Protein AF-A0A3B8NWF1-F1 (afdb_monomer_lite)

pLDDT: mean 75.85, std 23.19, range [28.47, 96.19]

Sequence (106 aa):
MINVRDFGAIGNGISDDTDALQKALNLGGHITVPAGTYLTGTLYLQSNTCLELEAGAVLLGTTDKSRYNADDFCPQKTVCSLSNTSAAPICWLPSGKRTLPFAAMV

Foldseek 3Di:
DAELVVLPFPQAQPDASANSQQVSQVVAAEYEYEAGEHEYADHDHDPNHDYHYDVNYHDHYDPDPVSYDDQPPDVVSPDCPPDPDDDDPDDDDDDDDDDDDDDDDD

Structure (mmCIF, N/CA/C/O backbone):
data_AF-A0A3B8NWF1-F1
#
_entry.id   AF-A0A3B8NWF1-F1
#
loop_
_atom_site.group_PDB
_atom_site.id
_atom_site.type_symbol
_atom_site.label_atom_id
_atom_site.label_alt_id
_atom_site.label_comp_id
_atom_site.label_asym_id
_atom_site.label_entity_id
_atom_site.label_seq_id
_atom_site.pdbx_PDB_ins_code
_atom_site.Cartn_x
_atom_site.Cartn_y
_atom_site.Cartn_z
_atom_site.occupancy
_atom_site.B_iso_or_equiv
_atom_site.auth_seq_id
_atom_site.auth_comp_id
_atom_site.auth_asym_id
_atom_site.auth_atom_id
_atom_site.pdbx_PDB_model_num
ATOM 1 N N . MET A 1 1 ? -14.294 0.937 9.076 1.00 77.12 1 MET A N 1
ATOM 2 C CA . MET A 1 1 ? -13.556 -0.033 8.249 1.00 77.12 1 MET A CA 1
ATOM 3 C C . MET A 1 1 ? -13.397 0.616 6.888 1.00 77.12 1 MET A C 1
ATOM 5 O O . MET A 1 1 ? -14.397 1.063 6.342 1.00 77.12 1 MET A O 1
ATOM 9 N N . ILE A 1 2 ? -12.163 0.830 6.450 1.00 89.69 2 ILE A N 1
ATOM 10 C CA . ILE A 1 2 ? -11.812 1.635 5.276 1.00 89.69 2 ILE A CA 1
ATOM 11 C C . ILE A 1 2 ? -11.279 0.675 4.215 1.00 89.69 2 ILE A C 1
ATOM 13 O O . ILE A 1 2 ? -10.275 0.011 4.459 1.00 89.69 2 ILE A O 1
ATOM 17 N N . ASN A 1 3 ? -11.941 0.566 3.063 1.00 93.00 3 ASN A N 1
ATOM 18 C CA . ASN A 1 3 ? -11.486 -0.332 2.005 1.00 93.00 3 ASN A CA 1
ATOM 19 C C . ASN A 1 3 ? -10.476 0.381 1.103 1.00 93.00 3 ASN A C 1
ATOM 21 O O . ASN A 1 3 ? -10.721 1.488 0.636 1.00 93.00 3 ASN A O 1
ATOM 25 N N . VAL A 1 4 ? -9.347 -0.264 0.815 1.00 92.81 4 VAL A N 1
ATOM 26 C CA . VAL A 1 4 ? -8.302 0.309 -0.052 1.00 92.81 4 VAL A CA 1
ATOM 27 C C . VAL A 1 4 ? -8.753 0.513 -1.505 1.00 92.81 4 VAL A C 1
ATOM 29 O O . VAL A 1 4 ? -8.215 1.379 -2.194 1.00 92.81 4 VAL A O 1
ATOM 32 N N . ARG A 1 5 ? -9.772 -0.221 -1.975 1.00 91.56 5 ARG A N 1
ATOM 33 C CA . ARG A 1 5 ? -10.337 -0.054 -3.326 1.00 91.56 5 ARG A CA 1
ATOM 34 C C . ARG A 1 5 ? -11.045 1.282 -3.510 1.00 91.56 5 ARG A C 1
ATOM 36 O O . ARG A 1 5 ? -11.009 1.829 -4.609 1.00 91.56 5 ARG A O 1
ATOM 43 N N . ASP A 1 6 ? -11.586 1.855 -2.436 1.00 92.94 6 ASP A N 1
ATOM 44 C CA . ASP A 1 6 ? -12.213 3.182 -2.470 1.00 92.94 6 ASP A CA 1
ATOM 45 C C . ASP A 1 6 ? -11.183 4.297 -2.735 1.00 92.94 6 ASP A C 1
ATOM 47 O O . ASP A 1 6 ? -11.532 5.384 -3.190 1.00 92.94 6 ASP A O 1
ATOM 51 N N . PHE A 1 7 ? -9.893 4.014 -2.506 1.00 92.69 7 PHE A N 1
ATOM 52 C CA . PHE A 1 7 ? -8.773 4.931 -2.747 1.00 92.69 7 PHE A CA 1
ATOM 53 C C . PHE A 1 7 ? -8.090 4.707 -4.100 1.00 92.69 7 PHE A C 1
ATOM 55 O O . PHE A 1 7 ? -7.107 5.387 -4.404 1.00 92.69 7 PHE A O 1
ATOM 62 N N . GLY A 1 8 ? -8.613 3.785 -4.915 1.00 91.88 8 GLY A N 1
ATOM 63 C CA . GLY A 1 8 ? -8.100 3.478 -6.249 1.00 91.88 8 GLY A CA 1
ATOM 64 C C . GLY A 1 8 ? -7.095 2.328 -6.305 1.00 91.88 8 GLY A C 1
ATOM 65 O O . GLY A 1 8 ? -6.402 2.209 -7.310 1.00 91.88 8 GLY A O 1
ATOM 66 N N . ALA A 1 9 ? -7.004 1.486 -5.268 1.00 92.56 9 ALA A N 1
ATOM 67 C CA . ALA A 1 9 ? -6.181 0.278 -5.328 1.00 92.56 9 ALA A CA 1
ATOM 68 C C . ALA A 1 9 ? -6.819 -0.759 -6.271 1.00 92.56 9 ALA A C 1
ATOM 70 O O . ALA A 1 9 ? -7.967 -1.165 -6.068 1.00 92.56 9 ALA A O 1
ATOM 71 N N . ILE A 1 10 ? -6.079 -1.195 -7.291 1.00 93.31 10 ILE A N 1
ATOM 72 C CA . ILE A 1 10 ? -6.566 -2.113 -8.328 1.00 93.31 10 ILE A CA 1
ATOM 73 C C . ILE A 1 10 ? -6.349 -3.568 -7.905 1.00 93.31 10 ILE A C 1
ATOM 75 O O . ILE A 1 10 ? -7.246 -4.396 -8.075 1.00 93.31 10 ILE A O 1
ATOM 79 N N . GLY A 1 11 ? -5.181 -3.895 -7.341 1.00 92.44 11 GLY A N 1
ATOM 80 C CA . GLY A 1 11 ? -4.885 -5.253 -6.884 1.00 92.44 11 GLY A CA 1
ATOM 81 C C . GLY A 1 11 ? -4.635 -6.257 -8.018 1.00 92.44 11 GLY A C 1
ATOM 82 O O . GLY A 1 11 ? -4.976 -7.435 -7.884 1.00 92.44 11 GLY A O 1
ATOM 83 N N . ASN A 1 12 ? -4.060 -5.807 -9.141 1.00 92.31 12 ASN A N 1
ATOM 84 C CA . ASN A 1 12 ? -3.733 -6.642 -10.309 1.00 92.31 12 ASN A CA 1
ATOM 85 C C . ASN A 1 12 ? -2.268 -7.134 -10.358 1.00 92.31 12 ASN A C 1
ATOM 87 O O . ASN A 1 12 ? -1.907 -7.867 -11.275 1.00 92.31 12 ASN A O 1
ATOM 91 N N . GLY A 1 13 ? -1.419 -6.716 -9.417 1.00 90.56 13 GLY A N 1
ATOM 92 C CA . GLY A 1 13 ? 0.004 -7.060 -9.331 1.00 90.56 13 GLY A CA 1
ATOM 93 C C . GLY A 1 13 ? 0.904 -6.356 -10.351 1.00 90.56 13 GLY A C 1
ATOM 94 O O . GLY A 1 13 ? 2.088 -6.670 -10.418 1.00 90.56 13 GLY A O 1
ATOM 95 N N . ILE A 1 14 ? 0.354 -5.432 -11.145 1.00 91.56 14 ILE A N 1
ATOM 96 C CA . ILE A 1 14 ? 1.060 -4.701 -12.212 1.00 91.56 14 ILE A CA 1
ATOM 97 C C . ILE A 1 14 ? 1.005 -3.189 -11.962 1.00 91.56 14 ILE A C 1
ATOM 99 O O . ILE A 1 14 ? 1.974 -2.483 -12.216 1.00 91.56 14 ILE A O 1
ATOM 103 N N . SER A 1 15 ? -0.137 -2.686 -11.493 1.00 91.31 15 SER A N 1
ATOM 104 C CA . SER A 1 15 ? -0.338 -1.277 -11.172 1.00 91.31 15 SER A CA 1
ATOM 105 C C . SER A 1 15 ? 0.276 -0.954 -9.820 1.00 91.31 15 SER A C 1
ATOM 107 O O . SER A 1 15 ? 0.034 -1.673 -8.855 1.00 91.31 15 SER A O 1
ATOM 109 N N . ASP A 1 16 ? 1.006 0.157 -9.739 1.00 92.00 16 ASP A N 1
ATOM 110 C CA . ASP A 1 16 ? 1.501 0.678 -8.469 1.00 92.00 16 ASP A CA 1
ATOM 111 C C . ASP A 1 16 ? 0.325 1.136 -7.593 1.00 92.00 16 ASP A C 1
ATOM 113 O O . ASP A 1 16 ? -0.246 2.207 -7.794 1.00 92.00 16 ASP A O 1
ATOM 117 N N . ASP A 1 17 ? -0.006 0.342 -6.576 1.00 94.88 17 ASP A N 1
ATOM 118 C CA . ASP A 1 17 ? -1.084 0.622 -5.620 1.00 94.88 17 ASP A CA 1
ATOM 119 C C . ASP A 1 17 ? -0.578 1.405 -4.387 1.00 94.88 17 ASP A C 1
ATOM 121 O O . ASP A 1 17 ? -1.331 1.676 -3.447 1.00 94.88 17 ASP A O 1
ATOM 125 N N . THR A 1 18 ? 0.702 1.802 -4.392 1.00 94.00 18 THR A N 1
ATOM 126 C CA . THR A 1 18 ? 1.386 2.465 -3.263 1.00 94.00 18 THR A CA 1
ATOM 127 C C . THR A 1 18 ? 0.670 3.749 -2.831 1.00 94.00 18 THR A C 1
ATOM 129 O O . THR A 1 18 ? 0.421 3.947 -1.643 1.00 94.00 18 THR A O 1
ATOM 132 N N . ASP A 1 19 ? 0.280 4.608 -3.778 1.00 93.69 19 ASP A N 1
ATOM 133 C CA . ASP A 1 19 ? -0.366 5.891 -3.465 1.00 93.69 19 ASP A CA 1
ATOM 134 C C . ASP A 1 19 ? -1.770 5.709 -2.876 1.00 93.69 19 ASP A C 1
ATOM 136 O O . ASP A 1 19 ? -2.173 6.446 -1.972 1.00 93.69 19 ASP A O 1
ATOM 140 N N . ALA A 1 20 ? -2.524 4.723 -3.371 1.00 94.31 20 ALA A N 1
ATOM 141 C CA . ALA A 1 20 ? -3.850 4.396 -2.856 1.00 94.31 20 ALA A CA 1
ATOM 142 C C . ALA A 1 20 ? -3.761 3.849 -1.424 1.00 94.31 20 ALA A C 1
ATOM 144 O O . ALA A 1 20 ? -4.489 4.295 -0.534 1.00 94.31 20 ALA A O 1
ATOM 145 N N . LEU A 1 21 ? -2.806 2.946 -1.183 1.00 93.19 21 LEU A N 1
ATOM 146 C CA . LEU A 1 21 ? -2.533 2.392 0.140 1.00 93.19 21 LEU A CA 1
ATOM 147 C C . LEU A 1 21 ? -2.073 3.473 1.121 1.00 93.19 21 LEU A C 1
ATOM 149 O O . LEU A 1 21 ? -2.578 3.533 2.240 1.00 93.19 21 LEU A O 1
ATOM 153 N N . GLN A 1 22 ? -1.178 4.373 0.707 1.00 94.12 22 GLN A N 1
ATOM 154 C CA . GLN A 1 22 ? -0.705 5.445 1.581 1.00 94.12 22 GLN A CA 1
ATOM 155 C C . GLN A 1 22 ? -1.824 6.437 1.924 1.00 94.12 22 GLN A C 1
ATOM 157 O O . GLN A 1 22 ? -1.904 6.892 3.064 1.00 94.12 22 GLN A O 1
ATOM 162 N N . LYS A 1 23 ? -2.732 6.742 0.986 1.00 93.31 23 LYS A N 1
ATOM 163 C CA . LYS A 1 23 ? -3.923 7.562 1.271 1.00 93.31 23 LYS A CA 1
ATOM 164 C C . LYS A 1 23 ? -4.835 6.908 2.305 1.00 93.31 23 LYS A C 1
ATOM 166 O O . LYS A 1 23 ? -5.267 7.596 3.226 1.00 93.31 23 LYS A O 1
ATOM 171 N N . ALA A 1 24 ? -5.081 5.602 2.191 1.00 92.25 24 ALA A N 1
ATOM 172 C CA . ALA A 1 24 ? -5.859 4.865 3.183 1.00 92.25 24 ALA A CA 1
ATOM 173 C C . ALA A 1 24 ? -5.165 4.872 4.560 1.00 92.25 24 ALA A C 1
ATOM 175 O O . ALA A 1 24 ? -5.796 5.183 5.566 1.00 92.25 24 ALA A O 1
ATOM 176 N N . LEU A 1 25 ? -3.850 4.619 4.601 1.00 92.31 25 LEU A N 1
ATOM 177 C CA . LEU A 1 25 ? -3.036 4.634 5.827 1.00 92.31 25 LEU A CA 1
ATOM 178 C C . LEU A 1 25 ? -2.988 6.005 6.506 1.00 92.31 25 LEU A C 1
ATOM 180 O O . LEU A 1 25 ? -2.970 6.076 7.733 1.00 92.31 25 LEU A O 1
ATOM 184 N N . ASN A 1 26 ? -3.011 7.092 5.735 1.00 92.06 26 ASN A N 1
ATOM 185 C CA . ASN A 1 26 ? -3.006 8.450 6.277 1.00 92.06 26 ASN A CA 1
ATOM 186 C C . ASN A 1 26 ? -4.303 8.810 7.018 1.00 92.06 26 ASN A C 1
ATOM 188 O O . ASN A 1 26 ? -4.278 9.695 7.870 1.00 92.06 26 ASN A O 1
ATOM 192 N N . LEU A 1 27 ? -5.422 8.139 6.722 1.00 89.69 27 LEU A N 1
ATOM 193 C CA . LEU A 1 27 ? -6.667 8.300 7.481 1.00 89.69 27 LEU A CA 1
ATOM 194 C C . LEU A 1 27 ? -6.627 7.572 8.833 1.00 89.69 27 LEU A C 1
ATOM 196 O O . LEU A 1 27 ? -7.367 7.938 9.746 1.00 89.69 27 LEU A O 1
ATOM 200 N N . GLY A 1 28 ? -5.752 6.572 8.968 1.00 88.44 28 GLY A N 1
ATOM 201 C CA . GLY A 1 28 ? -5.620 5.740 10.159 1.00 88.44 28 GLY A CA 1
ATOM 202 C C . GLY A 1 28 ? -6.815 4.810 10.401 1.00 88.44 28 GLY A C 1
ATOM 203 O O . GLY A 1 28 ? -7.685 4.619 9.550 1.00 88.44 28 GLY A O 1
ATOM 204 N N . GLY A 1 29 ? -6.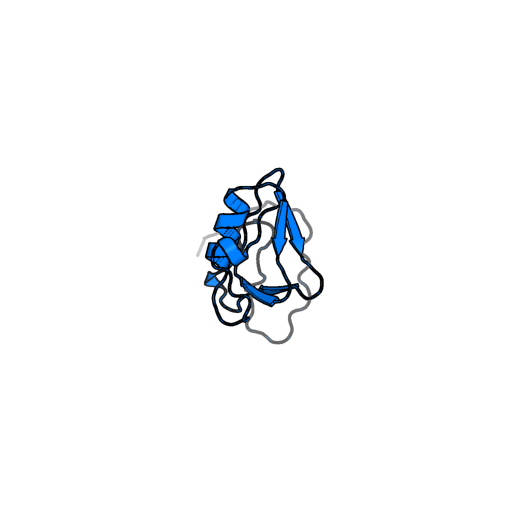860 4.204 11.590 1.00 91.19 29 GLY A N 1
ATOM 205 C CA . GLY A 1 29 ? -7.938 3.296 11.984 1.00 91.19 29 GLY A CA 1
ATOM 206 C C . GLY A 1 29 ? -7.844 1.917 11.323 1.00 91.19 29 GLY A C 1
ATOM 207 O O . GLY A 1 29 ? -6.753 1.407 11.099 1.00 91.19 29 GLY A O 1
ATOM 208 N N . HIS A 1 30 ? -8.989 1.283 11.061 1.00 94.06 30 HIS A N 1
ATOM 209 C CA . HIS A 1 30 ? -9.055 -0.073 10.498 1.00 94.06 30 HIS A CA 1
ATOM 210 C C . HIS A 1 30 ? -9.187 -0.041 8.976 1.00 94.06 30 HIS A C 1
ATOM 212 O O . HIS A 1 30 ? -10.248 0.331 8.459 1.00 94.06 30 HIS A O 1
ATOM 218 N N . ILE A 1 31 ? -8.127 -0.459 8.291 1.00 94.81 31 ILE A N 1
ATOM 219 C CA . ILE A 1 31 ? -8.001 -0.502 6.836 1.00 94.81 31 ILE A CA 1
ATOM 220 C C . ILE A 1 31 ? -8.035 -1.953 6.387 1.00 94.81 31 ILE A C 1
ATOM 222 O O . ILE A 1 31 ? -7.274 -2.773 6.891 1.00 94.81 31 ILE A O 1
ATOM 226 N N . THR A 1 32 ? -8.886 -2.251 5.416 1.00 95.31 32 THR A N 1
ATOM 227 C CA . THR A 1 32 ? -9.105 -3.603 4.909 1.00 95.31 32 THR A CA 1
ATOM 228 C C . THR A 1 32 ? -8.614 -3.703 3.474 1.00 95.31 32 THR A C 1
ATOM 230 O O . THR A 1 32 ? -9.014 -2.921 2.604 1.00 95.31 32 THR A O 1
ATOM 233 N N . VAL A 1 33 ? -7.740 -4.679 3.239 1.00 95.19 33 VAL A N 1
ATOM 234 C CA . VAL A 1 33 ? -7.191 -5.037 1.933 1.00 95.19 33 VAL A CA 1
ATOM 235 C C . VAL A 1 33 ? -7.923 -6.288 1.445 1.00 95.19 33 VAL A C 1
ATOM 237 O O . VAL A 1 33 ? -7.661 -7.374 1.969 1.00 95.19 33 VAL A O 1
ATOM 240 N N . PRO A 1 34 ? -8.843 -6.165 0.472 1.00 95.12 34 PRO A N 1
ATOM 241 C CA . PRO A 1 34 ? -9.575 -7.311 -0.044 1.00 95.12 34 PRO A CA 1
ATOM 242 C C . PRO A 1 34 ? -8.679 -8.189 -0.919 1.00 95.12 34 PRO A C 1
ATOM 244 O O . PRO A 1 34 ? -7.610 -7.756 -1.357 1.00 95.12 34 PRO A O 1
ATOM 247 N N . ALA A 1 35 ? -9.140 -9.402 -1.229 1.00 95.81 35 ALA A N 1
ATOM 248 C CA . ALA A 1 35 ? -8.408 -10.349 -2.071 1.00 95.81 35 ALA A CA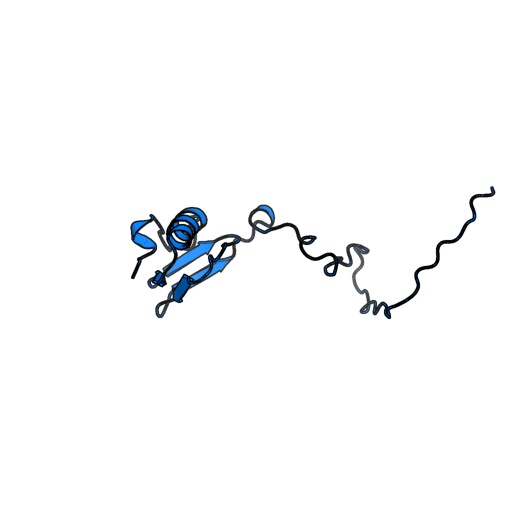 1
ATOM 249 C C . ALA A 1 35 ? -7.915 -9.720 -3.392 1.00 95.81 35 ALA A C 1
ATOM 251 O O . ALA A 1 35 ? -8.675 -9.063 -4.113 1.00 95.81 35 ALA A O 1
ATOM 252 N N . GLY A 1 36 ? -6.635 -9.926 -3.702 1.00 94.75 36 GLY A N 1
ATOM 253 C CA . GLY A 1 36 ? -5.944 -9.298 -4.828 1.00 94.75 36 GLY A CA 1
ATOM 254 C C . GLY A 1 36 ? -4.441 -9.176 -4.588 1.00 94.75 36 GLY A C 1
ATOM 255 O O . GLY A 1 36 ? -3.972 -9.338 -3.462 1.00 94.75 36 GLY A O 1
ATOM 256 N N . THR A 1 37 ? -3.690 -8.872 -5.643 1.00 96.19 37 THR A N 1
ATOM 257 C CA . THR A 1 37 ? -2.235 -8.688 -5.574 1.00 96.19 37 THR A CA 1
ATOM 258 C C . THR A 1 37 ? -1.914 -7.210 -5.719 1.00 96.19 37 THR A C 1
ATOM 260 O O . THR A 1 37 ? -2.094 -6.650 -6.791 1.00 96.19 37 THR A O 1
ATOM 263 N N . TYR A 1 38 ? -1.430 -6.563 -4.669 1.00 95.38 38 TYR A N 1
ATOM 264 C CA . TYR A 1 38 ? -1.165 -5.125 -4.670 1.00 95.38 38 TYR A CA 1
ATOM 265 C C . TYR A 1 38 ? 0.330 -4.889 -4.794 1.00 95.38 38 TYR A C 1
ATOM 267 O O . TYR A 1 38 ? 1.089 -5.287 -3.908 1.00 95.38 38 TYR A O 1
ATOM 275 N N . LEU A 1 39 ? 0.754 -4.266 -5.892 1.00 95.25 39 LEU A N 1
ATOM 276 C CA . LEU A 1 39 ? 2.154 -3.921 -6.103 1.00 95.25 39 LEU A CA 1
ATOM 277 C C . LEU A 1 39 ? 2.478 -2.654 -5.299 1.00 95.25 39 LEU A C 1
ATOM 279 O O . LEU A 1 39 ? 1.866 -1.603 -5.502 1.00 95.25 39 LEU A O 1
ATOM 283 N N . THR A 1 40 ? 3.411 -2.760 -4.355 1.00 95.00 40 THR A N 1
ATOM 284 C CA . THR A 1 40 ? 3.738 -1.682 -3.418 1.00 95.00 40 THR A CA 1
ATOM 285 C C . THR A 1 40 ? 5.239 -1.530 -3.185 1.00 95.00 40 THR A C 1
ATOM 287 O O . THR A 1 40 ? 5.996 -2.501 -3.171 1.00 95.00 40 THR A O 1
ATOM 290 N N . GLY A 1 41 ? 5.662 -0.285 -2.960 1.00 92.94 41 GLY A N 1
ATOM 291 C CA . GLY A 1 41 ? 6.950 0.051 -2.351 1.00 92.94 41 GLY A CA 1
ATOM 292 C C . GLY A 1 41 ? 6.863 0.125 -0.823 1.00 92.94 41 GLY A C 1
ATOM 293 O O . GLY A 1 41 ? 6.058 -0.569 -0.197 1.00 92.94 41 GLY A O 1
ATOM 294 N N . THR A 1 42 ? 7.667 1.004 -0.215 1.00 91.62 42 THR A N 1
ATOM 295 C CA . THR A 1 42 ? 7.570 1.316 1.221 1.00 91.62 42 THR A CA 1
ATOM 296 C C . THR A 1 42 ? 6.195 1.886 1.573 1.00 91.62 42 THR A C 1
ATOM 298 O O . THR A 1 42 ? 5.753 2.861 0.969 1.00 91.62 42 THR A O 1
ATOM 301 N N . LEU A 1 43 ? 5.565 1.335 2.612 1.00 91.75 43 LEU A N 1
ATOM 302 C CA . LEU A 1 43 ? 4.349 1.876 3.221 1.00 91.75 43 LEU A CA 1
ATOM 303 C C . LEU A 1 43 ? 4.658 2.416 4.615 1.00 91.75 43 LEU A C 1
ATOM 305 O O . LEU A 1 43 ? 5.343 1.763 5.405 1.00 91.75 43 LEU A O 1
ATOM 309 N N . TYR A 1 44 ? 4.115 3.588 4.932 1.00 91.38 44 TYR A N 1
ATOM 310 C CA . TYR A 1 44 ? 4.268 4.209 6.242 1.00 91.38 44 TYR A CA 1
ATOM 311 C C . TYR A 1 44 ? 2.994 4.037 7.058 1.00 91.38 44 TYR A C 1
ATOM 313 O O . TYR A 1 44 ? 1.968 4.656 6.764 1.00 91.38 44 TYR A O 1
ATOM 321 N N . LEU A 1 45 ? 3.069 3.200 8.093 1.00 91.38 45 LEU A N 1
ATOM 322 C CA . LEU A 1 45 ? 1.972 3.006 9.035 1.00 91.38 45 LEU A CA 1
ATOM 323 C C . LEU A 1 45 ? 1.952 4.140 10.063 1.00 91.38 45 LEU A C 1
ATOM 325 O O . LEU A 1 45 ? 2.977 4.488 10.647 1.00 91.38 45 LEU A O 1
ATOM 329 N N . GLN A 1 46 ? 0.759 4.680 10.300 1.00 87.81 46 GLN A N 1
ATOM 330 C CA . GLN A 1 46 ? 0.507 5.660 11.352 1.00 87.81 46 GLN A CA 1
ATOM 331 C C . GLN A 1 46 ? 0.161 4.963 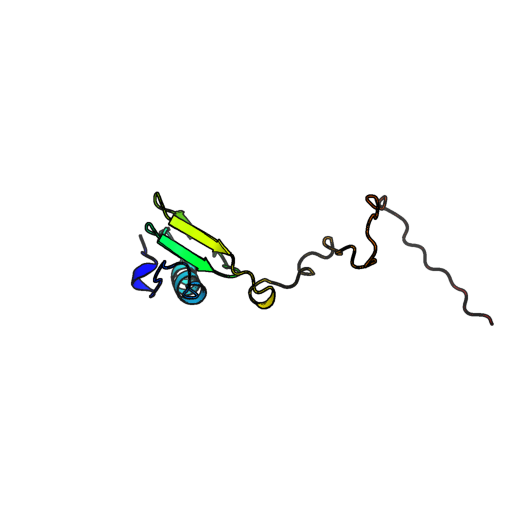12.675 1.00 87.81 46 GLN A C 1
ATOM 333 O O . GLN A 1 46 ? -0.326 3.828 12.699 1.00 87.81 46 GLN A O 1
ATOM 338 N N . SER A 1 47 ? 0.356 5.664 13.793 1.00 90.62 47 SER A N 1
ATOM 339 C CA . SER A 1 47 ? -0.080 5.197 15.115 1.00 90.62 47 SER A CA 1
ATOM 340 C C . SER A 1 47 ? -1.585 4.908 15.137 1.00 90.62 47 SER A C 1
ATOM 342 O O . SER A 1 47 ? -2.366 5.637 14.530 1.00 90.62 47 SER A O 1
ATOM 344 N N . ASN A 1 48 ? -1.998 3.869 15.869 1.00 88.19 48 ASN A N 1
ATOM 345 C CA . ASN A 1 48 ? -3.399 3.424 15.967 1.00 88.19 48 ASN A CA 1
ATOM 346 C C . ASN A 1 48 ? -4.031 3.016 14.624 1.00 88.19 48 ASN A C 1
ATOM 348 O O . ASN A 1 48 ? -5.237 3.164 14.424 1.00 88.19 48 ASN A O 1
ATOM 352 N N . THR A 1 49 ? -3.216 2.496 13.706 1.00 92.12 49 THR A N 1
ATOM 353 C CA . THR A 1 49 ? -3.687 1.949 12.431 1.00 92.12 49 THR A CA 1
ATOM 354 C C . THR A 1 49 ? -3.620 0.427 12.458 1.00 92.12 49 THR A C 1
ATOM 356 O O . THR A 1 49 ? -2.623 -0.151 12.887 1.00 92.12 49 THR A O 1
ATOM 359 N N . CYS A 1 50 ? -4.678 -0.221 11.985 1.00 91.94 50 CYS A N 1
ATOM 360 C CA . CYS A 1 50 ? -4.757 -1.657 11.778 1.00 91.94 50 CYS A CA 1
ATOM 361 C C . CYS A 1 50 ? -4.893 -1.911 10.276 1.00 91.94 50 CYS A C 1
ATOM 363 O O . CYS A 1 50 ? -5.869 -1.478 9.663 1.00 91.94 50 CYS A O 1
ATOM 365 N N . LEU A 1 51 ? -3.898 -2.580 9.693 1.00 93.44 51 LEU A N 1
ATOM 366 C CA . LEU A 1 51 ? -3.934 -3.040 8.310 1.00 93.44 51 LEU A CA 1
ATOM 367 C C . LEU A 1 51 ? -4.353 -4.511 8.303 1.00 93.44 51 LEU A C 1
ATOM 369 O O . LEU A 1 51 ? -3.579 -5.387 8.683 1.00 93.44 51 LEU A O 1
ATOM 373 N N . GLU A 1 52 ? -5.587 -4.763 7.896 1.00 94.25 52 GLU A N 1
ATOM 374 C CA . GLU A 1 52 ? -6.190 -6.086 7.835 1.00 94.25 52 GLU A CA 1
ATOM 375 C C . GLU A 1 52 ? -6.132 -6.618 6.402 1.00 94.25 52 GLU A C 1
ATOM 377 O O . GLU A 1 52 ? -6.675 -6.010 5.478 1.00 94.25 52 GLU A O 1
ATOM 382 N N . LEU A 1 53 ? -5.460 -7.754 6.217 1.00 94.38 53 LEU A N 1
ATOM 383 C CA . LEU A 1 53 ? -5.407 -8.458 4.941 1.00 94.38 53 LEU A CA 1
ATOM 384 C C . LEU A 1 53 ? -6.453 -9.569 4.939 1.00 94.38 53 LEU A C 1
ATOM 386 O O . LEU A 1 53 ? -6.365 -10.506 5.735 1.00 94.38 53 LEU A O 1
ATOM 390 N N 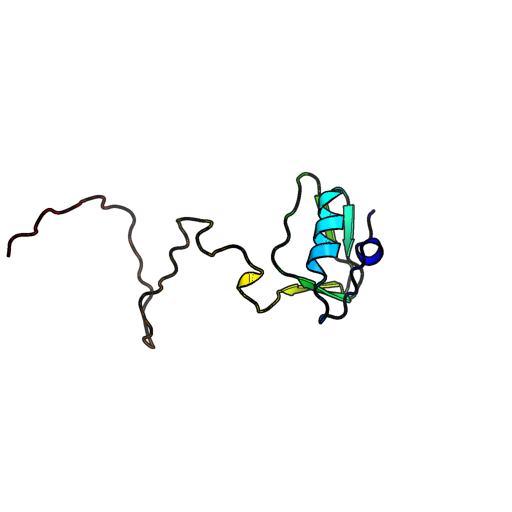. GLU A 1 54 ? -7.426 -9.476 4.037 1.00 94.94 54 GLU A N 1
ATOM 391 C CA . GLU A 1 54 ? -8.403 -10.543 3.842 1.00 94.94 54 GLU A CA 1
ATOM 392 C C . GLU A 1 54 ? -7.755 -11.781 3.206 1.00 94.94 54 GLU A C 1
ATOM 394 O O . GLU A 1 54 ? -6.677 -11.729 2.604 1.00 94.94 54 GLU A O 1
ATOM 399 N N . ALA A 1 55 ? -8.434 -12.924 3.309 1.00 94.81 55 ALA A N 1
ATOM 400 C CA . ALA A 1 55 ? -7.975 -14.160 2.688 1.00 94.81 55 ALA A CA 1
ATOM 401 C C . ALA A 1 55 ? -7.781 -13.971 1.170 1.00 94.81 55 ALA A C 1
ATOM 403 O O . ALA A 1 55 ? -8.720 -13.652 0.445 1.00 94.81 55 ALA A O 1
ATOM 404 N N . GLY A 1 56 ? -6.551 -14.186 0.691 1.00 93.12 56 GLY A N 1
ATOM 405 C CA . GLY A 1 56 ? -6.183 -14.001 -0.717 1.00 93.12 56 GLY A CA 1
ATOM 406 C C . GLY A 1 56 ? -5.657 -12.606 -1.068 1.00 93.12 56 GLY A C 1
ATOM 407 O O . GLY A 1 56 ? -5.387 -12.345 -2.240 1.00 93.12 56 GLY A O 1
ATOM 408 N N . ALA A 1 57 ? -5.494 -11.707 -0.095 1.00 95.31 57 ALA A N 1
ATOM 409 C CA . ALA A 1 57 ? -4.750 -10.469 -0.288 1.00 95.31 57 ALA A CA 1
ATOM 410 C C . ALA A 1 57 ? -3.237 -10.738 -0.243 1.00 95.31 57 ALA A C 1
ATOM 412 O O . ALA A 1 57 ? -2.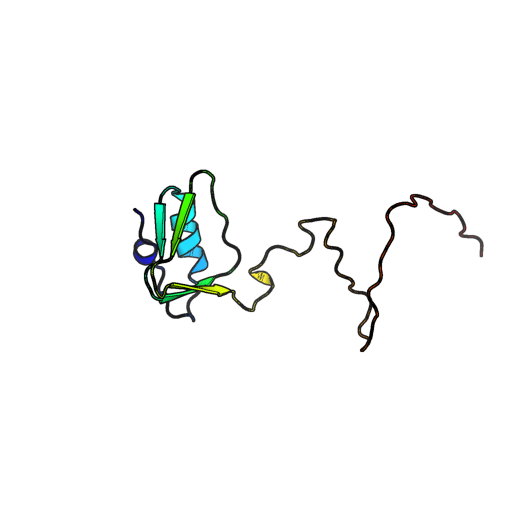727 -11.382 0.675 1.00 95.31 57 ALA A O 1
ATOM 413 N N . VAL A 1 58 ? -2.512 -10.224 -1.234 1.00 95.06 58 VAL A N 1
ATOM 414 C CA . VAL A 1 58 ? -1.057 -10.336 -1.357 1.00 95.06 58 VAL A CA 1
ATOM 415 C C . VAL A 1 58 ? -0.478 -8.939 -1.533 1.00 95.06 58 VAL A C 1
ATOM 417 O O . VAL A 1 58 ? -0.813 -8.242 -2.487 1.00 95.06 58 VAL A O 1
ATOM 420 N N . LEU A 1 59 ? 0.418 -8.536 -0.632 1.00 94.00 59 LEU A N 1
ATOM 421 C CA . LEU A 1 59 ? 1.254 -7.350 -0.817 1.00 94.00 59 LEU A CA 1
ATOM 422 C C . LEU A 1 59 ? 2.521 -7.773 -1.559 1.00 94.00 59 LEU A C 1
ATOM 424 O O . LEU A 1 59 ? 3.380 -8.460 -1.005 1.00 94.00 59 LEU A O 1
ATOM 428 N N . LEU A 1 60 ? 2.610 -7.392 -2.827 1.00 94.75 60 LEU A N 1
ATOM 429 C CA . LEU A 1 60 ? 3.749 -7.681 -3.680 1.00 94.75 60 LEU A CA 1
ATOM 430 C C . LEU A 1 60 ? 4.722 -6.504 -3.625 1.00 94.75 60 LEU A C 1
ATOM 432 O O . LEU A 1 60 ? 4.401 -5.403 -4.061 1.00 94.75 60 LEU A O 1
ATOM 436 N N . GLY A 1 61 ? 5.918 -6.741 -3.093 1.00 93.69 61 GLY A N 1
ATOM 437 C CA . GLY A 1 61 ? 6.986 -5.747 -3.112 1.00 93.69 61 GLY A CA 1
ATOM 438 C C . GLY A 1 61 ? 7.515 -5.531 -4.530 1.00 93.69 61 GLY A C 1
ATOM 439 O O . GLY A 1 61 ? 7.909 -6.490 -5.195 1.00 93.69 61 GLY A O 1
ATOM 440 N N . THR A 1 62 ? 7.568 -4.279 -4.978 1.00 91.50 62 THR A N 1
ATOM 441 C CA . THR A 1 62 ? 8.212 -3.895 -6.243 1.00 91.50 62 THR A CA 1
ATOM 442 C C . THR A 1 62 ? 9.697 -4.290 -6.250 1.00 91.50 62 THR A C 1
ATOM 444 O O . THR A 1 62 ? 10.350 -4.286 -5.209 1.00 91.50 62 THR A O 1
ATOM 447 N N . THR A 1 63 ? 10.260 -4.629 -7.414 1.00 91.00 63 THR A N 1
ATOM 448 C CA . THR A 1 63 ? 11.699 -4.935 -7.572 1.00 91.00 63 THR A CA 1
ATOM 449 C C . THR A 1 63 ? 12.581 -3.686 -7.661 1.00 91.00 63 THR A C 1
ATOM 451 O O . THR A 1 63 ? 13.795 -3.764 -7.476 1.00 91.00 63 THR A O 1
ATOM 454 N N . ASP A 1 64 ? 11.986 -2.526 -7.938 1.00 88.62 64 ASP A N 1
ATOM 455 C CA . ASP A 1 64 ? 12.684 -1.247 -8.045 1.00 88.62 64 ASP A CA 1
ATOM 456 C C . ASP A 1 64 ? 13.167 -0.758 -6.680 1.00 88.62 64 ASP A C 1
ATOM 458 O O . ASP A 1 64 ? 12.392 -0.313 -5.829 1.00 88.62 64 ASP A O 1
ATOM 462 N N . LYS A 1 65 ? 14.490 -0.771 -6.493 1.00 87.19 65 LYS A N 1
ATOM 463 C CA . LYS A 1 65 ? 15.135 -0.339 -5.247 1.00 87.19 65 LYS A CA 1
ATOM 464 C C . LYS A 1 65 ? 14.809 1.113 -4.870 1.00 87.19 65 LYS A C 1
ATOM 466 O O . LYS A 1 65 ? 14.765 1.431 -3.689 1.00 87.19 65 LYS A O 1
ATOM 471 N N . SER A 1 66 ? 14.541 1.983 -5.848 1.00 87.81 66 SER A N 1
ATOM 472 C CA . SER A 1 66 ? 14.180 3.392 -5.621 1.00 87.81 66 SER A CA 1
ATOM 473 C C . SER A 1 66 ? 12.847 3.584 -4.888 1.00 87.81 66 SER A C 1
ATOM 475 O O . SER A 1 66 ? 12.607 4.661 -4.350 1.00 87.81 66 SER A O 1
ATOM 477 N N . ARG A 1 67 ? 11.983 2.560 -4.854 1.00 85.06 67 ARG A N 1
ATOM 478 C CA . ARG A 1 67 ? 10.710 2.572 -4.115 1.00 85.06 67 ARG A CA 1
ATOM 479 C C . ARG A 1 67 ? 10.876 2.237 -2.635 1.00 85.06 67 ARG A C 1
ATOM 481 O O . ARG A 1 67 ? 9.907 2.333 -1.880 1.00 85.06 67 ARG A O 1
ATOM 488 N N . TYR A 1 68 ? 12.088 1.860 -2.232 1.00 88.06 68 TYR A N 1
ATOM 489 C CA . TYR A 1 68 ? 12.444 1.579 -0.852 1.00 88.06 68 TYR A CA 1
ATOM 490 C C . TYR A 1 68 ? 13.305 2.689 -0.271 1.00 88.06 68 TYR A C 1
ATOM 492 O O . TYR A 1 68 ? 14.040 3.381 -0.977 1.00 88.06 68 TYR A O 1
ATOM 500 N N . ASN A 1 69 ? 13.218 2.844 1.046 1.00 84.19 69 ASN A N 1
ATOM 501 C CA . ASN A 1 69 ? 14.082 3.773 1.759 1.00 84.19 69 ASN A CA 1
ATOM 502 C C . ASN A 1 69 ? 15.544 3.346 1.600 1.00 84.19 69 ASN A C 1
ATOM 504 O O . ASN A 1 69 ? 15.842 2.157 1.461 1.00 84.19 69 ASN A O 1
ATOM 508 N N . ALA A 1 70 ? 16.452 4.323 1.637 1.00 76.44 70 ALA A N 1
ATOM 509 C CA . ALA A 1 70 ? 17.880 4.048 1.583 1.00 76.44 70 ALA A CA 1
ATOM 510 C C . ALA A 1 70 ? 18.280 3.039 2.672 1.00 76.44 70 ALA A C 1
ATOM 512 O O . ALA A 1 70 ? 17.778 3.082 3.799 1.00 76.44 70 ALA A O 1
ATOM 513 N N . ASP A 1 71 ? 19.214 2.148 2.334 1.00 66.50 71 ASP A N 1
ATOM 514 C CA . ASP A 1 71 ? 19.697 1.096 3.235 1.00 66.50 71 ASP A CA 1
ATOM 515 C C . ASP A 1 71 ? 20.316 1.659 4.531 1.00 66.50 71 ASP A C 1
ATOM 517 O O . ASP A 1 71 ? 20.322 0.979 5.557 1.00 66.50 71 ASP A O 1
ATOM 521 N N . ASP A 1 72 ? 20.752 2.920 4.501 1.00 58.62 72 ASP A N 1
ATOM 522 C CA . ASP A 1 72 ? 21.479 3.604 5.573 1.00 58.62 72 ASP A CA 1
ATOM 523 C C . ASP A 1 72 ? 20.573 4.230 6.653 1.00 58.62 72 ASP A C 1
ATOM 525 O O . ASP A 1 72 ? 21.056 4.951 7.526 1.00 58.62 72 ASP A O 1
ATOM 529 N N . PHE A 1 73 ? 19.260 3.954 6.640 1.00 58.22 73 PHE A N 1
ATOM 530 C CA . PHE A 1 73 ? 18.322 4.435 7.672 1.00 58.22 73 PHE A CA 1
ATOM 531 C C . PHE A 1 73 ? 18.715 3.977 9.091 1.00 58.22 73 PHE A C 1
ATOM 533 O O . PHE A 1 73 ? 18.435 4.661 10.075 1.00 58.22 73 PHE A O 1
ATOM 540 N N . CYS A 1 74 ? 19.426 2.850 9.193 1.00 55.06 74 CYS A N 1
ATOM 541 C CA . CYS A 1 74 ? 20.033 2.372 10.427 1.00 55.06 74 CYS A CA 1
ATOM 542 C C . CYS A 1 74 ? 21.559 2.354 10.238 1.00 55.06 74 CYS A C 1
ATOM 544 O O . CYS A 1 74 ? 22.036 1.565 9.420 1.00 55.06 74 CYS A O 1
ATOM 546 N N . PRO A 1 75 ? 22.363 3.089 11.032 1.00 57.59 75 PRO A N 1
ATOM 547 C CA . PRO A 1 75 ? 23.831 3.075 10.916 1.00 57.59 75 PRO A CA 1
ATOM 548 C C . PRO A 1 75 ? 24.453 1.691 11.188 1.00 57.59 75 PRO A C 1
ATOM 550 O O . PRO A 1 75 ? 25.644 1.485 10.990 1.00 57.59 75 PRO A O 1
ATOM 553 N N . GLN A 1 76 ? 23.644 0.737 11.652 1.00 57.25 76 GLN A N 1
ATOM 554 C CA . GLN A 1 76 ? 24.009 -0.655 11.901 1.00 57.25 76 GLN A CA 1
ATOM 555 C C . GLN A 1 76 ? 23.942 -1.525 10.635 1.00 57.25 76 GLN A C 1
ATOM 557 O O . GLN A 1 76 ? 24.480 -2.629 10.628 1.00 57.25 76 GLN A O 1
ATOM 562 N N . LYS A 1 77 ? 23.288 -1.049 9.566 1.00 51.84 77 LYS A N 1
ATOM 563 C CA . LYS A 1 77 ? 23.169 -1.747 8.283 1.00 51.84 77 LYS A CA 1
ATOM 564 C C . LYS A 1 77 ? 24.254 -1.264 7.319 1.00 51.84 77 LYS A C 1
ATOM 566 O O . LYS A 1 77 ? 23.973 -0.908 6.182 1.00 51.84 77 LYS A O 1
ATOM 571 N N . THR A 1 78 ? 25.511 -1.244 7.758 1.00 51.47 78 THR A N 1
ATOM 572 C CA . THR A 1 78 ? 26.624 -1.112 6.815 1.00 51.47 78 THR A CA 1
ATOM 573 C C . THR A 1 78 ? 26.621 -2.367 5.952 1.00 51.47 78 THR A C 1
ATOM 575 O O . THR A 1 78 ? 27.043 -3.437 6.387 1.00 51.47 78 THR A O 1
ATOM 578 N N . VAL A 1 79 ? 26.073 -2.267 4.742 1.00 50.91 79 VAL A N 1
ATOM 579 C CA . VAL A 1 79 ? 26.200 -3.318 3.735 1.00 50.91 79 VAL A CA 1
ATOM 580 C C . VAL A 1 79 ? 27.695 -3.600 3.589 1.00 50.91 79 VAL A C 1
ATOM 582 O O . VAL A 1 79 ? 28.483 -2.665 3.448 1.00 50.91 79 VAL A O 1
ATOM 585 N N . CYS A 1 80 ? 28.110 -4.868 3.627 1.00 52.00 80 CYS A N 1
ATOM 586 C CA . CYS A 1 80 ? 29.456 -5.256 3.207 1.00 52.00 80 CYS A CA 1
ATOM 587 C C . CYS A 1 80 ? 29.584 -5.012 1.695 1.00 52.00 80 CYS A C 1
ATOM 589 O O . CYS A 1 80 ? 29.587 -5.941 0.899 1.00 52.00 80 CYS A O 1
ATOM 591 N N . SER A 1 81 ? 29.664 -3.753 1.273 1.00 40.97 81 SER A N 1
ATOM 592 C CA . SER A 1 81 ? 29.828 -3.336 -0.119 1.00 40.97 81 SER A CA 1
ATOM 593 C C . SER A 1 81 ? 31.297 -3.359 -0.547 1.00 40.97 81 SER A C 1
ATOM 595 O O . SER A 1 81 ? 31.716 -2.607 -1.422 1.00 40.97 81 SER A O 1
ATOM 597 N N . LEU A 1 82 ? 32.092 -4.230 0.071 1.00 49.03 82 LEU A N 1
ATOM 598 C CA . LEU A 1 82 ? 33.453 -4.538 -0.338 1.00 49.03 82 LEU A CA 1
ATOM 599 C C . LEU A 1 82 ? 33.521 -6.023 -0.654 1.00 49.03 82 LEU A C 1
ATOM 601 O O . LEU A 1 82 ? 34.057 -6.812 0.114 1.00 49.03 82 LEU A O 1
ATOM 605 N N . SER A 1 83 ? 32.929 -6.415 -1.775 1.00 39.16 83 SER A N 1
ATOM 606 C CA . SER A 1 83 ? 33.672 -7.157 -2.794 1.00 39.16 83 SER A CA 1
ATOM 607 C C . SER A 1 83 ? 32.734 -7.657 -3.881 1.00 39.16 83 SER A C 1
ATOM 609 O O . SER A 1 83 ? 31.824 -8.448 -3.655 1.00 39.16 83 SER A O 1
ATOM 611 N N . ASN A 1 84 ? 33.031 -7.252 -5.109 1.00 47.91 84 ASN A N 1
ATOM 612 C CA . ASN A 1 84 ? 32.750 -8.095 -6.252 1.00 47.91 84 ASN A CA 1
ATOM 613 C C . ASN A 1 84 ? 33.755 -9.261 -6.217 1.00 47.91 84 ASN A C 1
ATOM 615 O O . ASN A 1 84 ? 34.726 -9.259 -6.968 1.00 47.91 84 ASN A O 1
ATOM 619 N N . THR A 1 85 ? 33.575 -10.210 -5.296 1.00 40.25 85 THR A N 1
ATOM 620 C CA . THR A 1 85 ? 34.344 -11.457 -5.289 1.00 40.25 85 THR A CA 1
ATOM 621 C C . THR A 1 85 ? 33.442 -12.591 -4.827 1.00 40.25 85 THR A C 1
ATOM 623 O O . THR A 1 85 ? 32.909 -12.581 -3.718 1.00 40.25 85 THR A O 1
ATOM 626 N N . SER A 1 86 ? 33.263 -13.588 -5.693 1.00 46.75 86 SER A N 1
ATOM 627 C CA . SER A 1 86 ? 32.717 -14.884 -5.304 1.00 46.75 86 SER A CA 1
ATOM 628 C C . SER A 1 86 ? 33.509 -15.420 -4.108 1.00 46.75 86 SER A C 1
ATOM 630 O O . SER A 1 86 ? 34.725 -15.564 -4.210 1.00 46.75 86 SER A O 1
ATOM 632 N N . ALA A 1 87 ? 32.804 -15.735 -3.022 1.00 49.53 87 ALA A N 1
ATOM 633 C CA . ALA A 1 87 ? 33.319 -16.205 -1.734 1.00 49.53 87 ALA A CA 1
ATOM 634 C C . ALA A 1 87 ? 33.977 -15.129 -0.847 1.00 49.53 87 ALA A C 1
ATOM 636 O O . ALA A 1 87 ? 35.191 -14.948 -0.842 1.00 49.53 87 ALA A O 1
ATOM 637 N N . ALA A 1 88 ? 33.170 -14.502 0.012 1.00 42.12 88 ALA A N 1
ATOM 638 C CA . ALA A 1 88 ? 33.660 -13.851 1.224 1.00 42.12 88 ALA A CA 1
ATOM 639 C C . ALA A 1 88 ? 33.049 -14.550 2.456 1.00 42.12 88 ALA A C 1
ATOM 641 O O . ALA A 1 88 ? 31.821 -14.656 2.540 1.00 42.12 88 ALA A O 1
ATOM 642 N N . PRO A 1 89 ? 33.867 -15.056 3.401 1.00 40.31 89 PRO A N 1
ATOM 643 C CA . PRO A 1 89 ? 33.372 -15.564 4.666 1.00 40.31 89 PRO A CA 1
ATOM 644 C C . PRO A 1 89 ? 32.926 -14.384 5.531 1.00 40.31 89 PRO A C 1
ATOM 646 O O . PRO A 1 89 ? 33.496 -13.296 5.486 1.00 40.31 89 PRO A O 1
ATOM 649 N N . ILE A 1 90 ? 31.881 -14.632 6.309 1.00 43.09 90 ILE A N 1
ATOM 650 C CA . ILE A 1 90 ? 31.268 -13.749 7.302 1.00 43.09 90 ILE A CA 1
ATOM 651 C C . ILE A 1 90 ? 32.350 -12.954 8.053 1.00 43.09 90 ILE A C 1
ATOM 653 O O . ILE A 1 90 ? 33.060 -13.501 8.897 1.00 43.09 90 ILE A O 1
ATOM 657 N N . CYS A 1 91 ? 32.485 -11.658 7.756 1.00 39.12 91 CYS A N 1
ATOM 658 C CA . CYS A 1 91 ? 33.332 -10.775 8.548 1.00 39.12 91 CYS A CA 1
ATOM 659 C C . CYS A 1 91 ? 32.570 -10.406 9.824 1.00 39.12 91 CYS A C 1
ATOM 661 O O . CYS A 1 91 ? 31.685 -9.551 9.830 1.00 39.12 91 CYS A O 1
ATOM 663 N N . TRP A 1 92 ? 32.892 -11.110 10.905 1.00 29.62 92 TRP A N 1
ATOM 664 C CA . TRP A 1 92 ? 32.500 -10.768 12.264 1.00 29.62 92 TRP A CA 1
ATOM 665 C C . TRP A 1 92 ? 33.411 -9.629 12.742 1.00 29.62 92 TRP A C 1
ATOM 667 O O . TRP A 1 92 ? 34.604 -9.845 12.948 1.00 29.62 92 TRP A O 1
ATOM 677 N N . LEU A 1 93 ? 32.882 -8.412 12.902 1.00 40.09 93 LEU A N 1
ATOM 678 C CA . LEU A 1 93 ? 33.591 -7.349 13.621 1.00 40.09 93 LEU A CA 1
ATOM 679 C C . LEU A 1 93 ? 33.206 -7.416 15.105 1.00 40.09 93 LEU A C 1
ATOM 681 O O . LEU A 1 93 ? 32.062 -7.104 15.444 1.00 40.09 93 LEU A O 1
ATOM 685 N N . PRO A 1 94 ? 34.124 -7.799 16.012 1.00 31.31 94 PRO A N 1
ATOM 686 C CA . PRO A 1 94 ? 33.873 -7.661 17.432 1.00 31.31 94 PRO A CA 1
ATOM 687 C C . PRO A 1 94 ? 33.855 -6.177 17.811 1.00 31.31 94 PRO A C 1
ATOM 689 O O . PRO A 1 94 ? 34.731 -5.390 17.447 1.00 31.31 94 PRO A O 1
ATOM 692 N N . SER A 1 95 ? 32.816 -5.817 18.560 1.00 39.69 95 SER A N 1
ATOM 693 C CA . SER A 1 95 ? 32.589 -4.498 19.137 1.00 39.69 95 SER A CA 1
ATOM 694 C C . SER A 1 95 ? 33.806 -4.020 19.936 1.00 39.69 95 SER A C 1
ATOM 696 O O . SER A 1 95 ? 34.225 -4.669 20.891 1.00 39.69 95 SER A O 1
ATOM 698 N N . GLY A 1 96 ? 34.326 -2.846 19.574 1.00 46.34 96 GLY A N 1
ATOM 699 C CA . GLY A 1 96 ? 35.268 -2.085 20.391 1.00 46.34 96 GLY A CA 1
ATOM 700 C C . GLY A 1 96 ? 36.690 -2.027 19.844 1.00 46.34 96 GLY A C 1
ATOM 701 O O . GLY A 1 96 ? 37.517 -2.867 20.174 1.00 46.34 96 GLY A O 1
ATOM 702 N N . LYS A 1 97 ? 36.988 -0.955 19.099 1.00 38.31 97 LYS A N 1
ATOM 703 C CA . LYS A 1 97 ? 38.232 -0.167 19.205 1.00 38.31 97 LYS A CA 1
ATOM 704 C C . LYS A 1 97 ? 38.088 1.139 18.418 1.00 38.31 97 LYS A C 1
ATOM 706 O O . LYS A 1 97 ? 38.372 1.230 17.231 1.00 38.31 97 LYS A O 1
ATOM 711 N N . ARG A 1 98 ? 37.632 2.174 19.131 1.00 43.25 98 ARG A N 1
ATOM 712 C CA . ARG A 1 98 ? 37.973 3.568 18.829 1.00 43.25 98 ARG A CA 1
ATOM 713 C C . ARG A 1 98 ? 39.481 3.712 19.039 1.00 43.25 98 ARG A C 1
ATOM 715 O O . ARG A 1 98 ? 39.882 3.835 20.186 1.00 43.25 98 ARG A O 1
ATOM 722 N N . THR A 1 99 ? 40.291 3.710 17.985 1.00 38.78 99 THR A N 1
ATOM 723 C CA . THR A 1 99 ? 41.639 4.309 18.012 1.00 38.78 99 THR A CA 1
ATOM 724 C C . THR A 1 99 ? 42.053 4.716 16.600 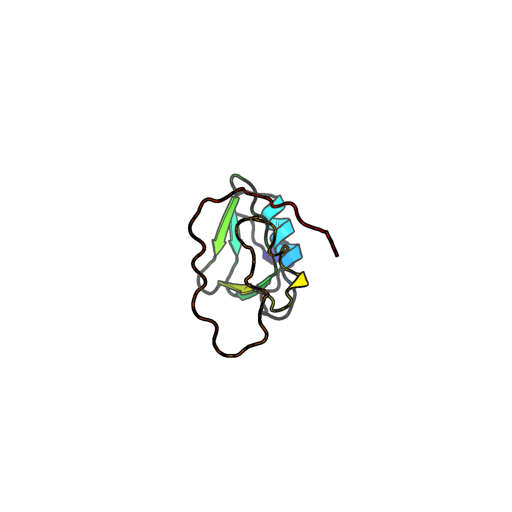1.00 38.78 99 THR A C 1
ATOM 726 O O . THR A 1 99 ? 42.263 3.861 15.744 1.00 38.78 99 THR A O 1
ATOM 729 N N . LEU A 1 100 ? 42.172 6.028 16.386 1.00 45.94 100 LEU A N 1
ATOM 730 C CA . LEU A 1 100 ? 42.914 6.643 15.281 1.00 45.94 100 LEU A CA 1
ATOM 731 C C . LEU A 1 100 ? 44.413 6.295 15.399 1.00 45.94 100 LEU A C 1
ATOM 733 O O . LEU A 1 100 ? 44.927 6.270 16.519 1.00 45.94 100 LEU A O 1
ATOM 737 N N . PRO A 1 101 ? 45.131 6.143 14.276 1.00 37.91 101 PRO A N 1
ATOM 738 C CA . PRO A 1 101 ? 46.513 6.627 14.175 1.00 37.91 101 PRO A CA 1
ATOM 739 C C . PRO A 1 101 ? 46.654 7.496 12.908 1.00 37.91 101 PRO A C 1
ATOM 741 O O . PRO A 1 101 ? 46.215 7.116 11.830 1.00 37.91 101 PRO A O 1
ATOM 744 N N . PHE A 1 102 ? 47.064 8.764 12.978 1.00 35.25 102 PHE A N 1
ATOM 745 C CA . PHE A 1 102 ? 48.451 9.225 13.140 1.00 35.25 102 PHE A CA 1
ATOM 746 C C . PHE A 1 102 ? 49.462 8.403 12.320 1.00 35.25 102 PHE A C 1
ATOM 748 O O . PHE A 1 102 ? 50.038 7.462 12.851 1.00 35.25 102 PHE A O 1
ATOM 755 N N . ALA A 1 103 ? 49.650 8.753 11.039 1.00 36.28 103 ALA A N 1
ATOM 756 C CA . ALA A 1 103 ? 50.926 8.695 10.301 1.00 36.28 103 ALA A CA 1
ATOM 757 C C . ALA A 1 103 ? 50.700 8.996 8.804 1.00 36.28 103 ALA A C 1
ATOM 759 O O . ALA A 1 103 ? 50.374 8.108 8.023 1.00 36.28 103 ALA A O 1
ATOM 760 N N . ALA A 1 104 ? 50.917 10.247 8.398 1.00 34.78 104 ALA A N 1
ATOM 761 C CA . ALA A 1 104 ? 51.311 10.575 7.032 1.00 34.78 104 ALA A CA 1
ATOM 762 C C . ALA A 1 104 ? 52.702 11.208 7.126 1.00 34.78 104 ALA A C 1
ATOM 764 O O . ALA A 1 104 ? 52.842 12.372 7.490 1.00 34.78 104 ALA A O 1
ATOM 765 N N . MET A 1 105 ? 53.727 10.392 6.893 1.00 28.47 105 MET A N 1
ATOM 766 C CA . MET A 1 105 ? 55.093 10.831 6.639 1.00 28.47 105 MET A CA 1
ATOM 767 C C . MET A 1 105 ? 55.690 9.876 5.610 1.00 28.47 105 MET A C 1
ATOM 769 O O . MET A 1 105 ? 56.231 8.841 5.985 1.00 28.47 105 MET A O 1
ATOM 773 N N . VAL A 1 106 ? 55.511 10.225 4.334 1.00 41.34 106 VAL A N 1
ATOM 774 C CA . VAL A 1 106 ? 56.442 10.056 3.206 1.00 41.34 106 VAL A CA 1
ATOM 775 C C . VAL A 1 106 ? 56.150 11.200 2.244 1.00 41.34 106 VAL A C 1
ATOM 777 O O . VAL A 1 106 ? 54.948 11.416 1.968 1.00 41.34 106 VAL A O 1
#

Secondary structure (DSSP, 8-state):
-EEGGGGT---EEEEE-HHHHHHHHHH-EEEEE-SEEEEES---PPTTEEEEEPTTEEEEE-S-GGGS--GGGSTT---------S--------S-----------

Radius of gyration: 21.32 Å; chains: 1; bounding box: 70×27×33 Å